Protein AF-A0A5X4GRV4-F1 (afdb_monomer_lite)

pLDDT: mean 89.38, std 6.51, range [70.38, 96.56]

Struct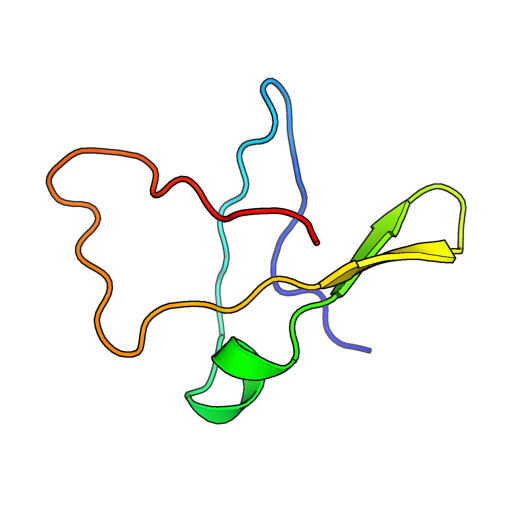ure (mmCIF, N/CA/C/O backbone):
data_AF-A0A5X4GRV4-F1
#
_entry.id   AF-A0A5X4GRV4-F1
#
loop_
_atom_site.group_PDB
_atom_site.id
_atom_site.type_symbol
_atom_site.label_atom_id
_atom_site.label_alt_id
_atom_site.label_comp_id
_atom_site.label_asym_id
_atom_site.label_entity_id
_atom_site.label_seq_id
_atom_site.pdbx_PDB_ins_code
_atom_site.Cartn_x
_atom_site.Cartn_y
_atom_site.Cartn_z
_atom_site.occupancy
_atom_site.B_iso_or_equiv
_atom_site.auth_seq_id
_atom_site.auth_comp_id
_atom_site.auth_asym_id
_atom_site.auth_atom_id
_atom_site.pdbx_PDB_model_num
ATOM 1 N N . GLY A 1 1 ? -7.187 3.390 14.705 1.00 71.38 1 GLY A N 1
ATOM 2 C CA . GLY A 1 1 ? -6.113 3.036 13.756 1.00 71.38 1 GLY A CA 1
ATOM 3 C C . GLY A 1 1 ? -6.047 4.097 12.681 1.00 71.38 1 GLY A C 1
ATOM 4 O O . GLY A 1 1 ? -7.067 4.722 12.423 1.00 71.38 1 GLY A O 1
ATOM 5 N N . ARG A 1 2 ? -4.873 4.344 12.103 1.00 87.00 2 ARG A N 1
ATOM 6 C CA . ARG A 1 2 ? -4.692 5.323 11.023 1.00 87.00 2 ARG A CA 1
ATOM 7 C C . ARG A 1 2 ? -4.758 4.615 9.672 1.00 87.00 2 ARG A C 1
ATOM 9 O O . ARG A 1 2 ? -4.124 3.578 9.508 1.00 87.00 2 ARG A O 1
ATOM 16 N N . THR A 1 3 ? -5.482 5.190 8.719 1.00 92.44 3 THR A N 1
ATOM 17 C CA . THR A 1 3 ? -5.569 4.675 7.346 1.00 92.44 3 THR A CA 1
ATOM 18 C C . THR A 1 3 ? -4.498 5.338 6.487 1.00 92.44 3 THR A C 1
ATOM 20 O O . THR A 1 3 ? -4.453 6.562 6.403 1.00 92.44 3 THR A O 1
ATOM 23 N N . ALA A 1 4 ? -3.625 4.542 5.868 1.00 93.06 4 ALA A N 1
ATOM 24 C CA . ALA A 1 4 ? -2.561 5.047 4.993 1.00 93.06 4 ALA A CA 1
ATOM 25 C C . ALA A 1 4 ? -3.019 5.274 3.540 1.00 93.06 4 ALA A C 1
ATOM 27 O O . ALA A 1 4 ? -2.381 6.022 2.803 1.00 93.06 4 ALA A O 1
ATOM 28 N N . GLY A 1 5 ? -4.107 4.616 3.138 1.00 94.50 5 GLY A N 1
ATOM 29 C CA . GLY A 1 5 ? -4.698 4.668 1.806 1.00 94.50 5 GLY A CA 1
ATOM 30 C C . GLY A 1 5 ? -5.847 3.666 1.684 1.00 94.50 5 GLY A C 1
ATOM 31 O O . GLY A 1 5 ? -6.126 2.922 2.627 1.00 94.50 5 GLY A O 1
ATOM 32 N N . MET A 1 6 ? -6.502 3.649 0.527 1.00 95.56 6 MET A N 1
ATOM 33 C CA . MET A 1 6 ? -7.521 2.661 0.170 1.00 95.56 6 MET A CA 1
ATOM 34 C C . MET A 1 6 ? -7.146 1.990 -1.145 1.00 95.56 6 MET A C 1
ATOM 36 O O . MET A 1 6 ? -6.541 2.617 -2.015 1.00 95.56 6 MET A O 1
ATOM 40 N N . VAL A 1 7 ? -7.495 0.710 -1.249 1.00 95.19 7 VAL A N 1
ATOM 41 C CA . VAL A 1 7 ? -7.368 -0.059 -2.484 1.00 95.19 7 VAL A CA 1
ATOM 42 C C . VAL A 1 7 ? -8.548 0.315 -3.376 1.00 95.19 7 VAL A C 1
ATOM 44 O O . VAL A 1 7 ? -9.695 0.204 -2.945 1.00 95.19 7 VAL A O 1
ATOM 47 N N . GLY A 1 8 ? -8.257 0.824 -4.567 1.00 94.00 8 GLY A N 1
ATOM 48 C CA . GLY A 1 8 ? -9.243 1.092 -5.606 1.00 94.00 8 GLY A CA 1
ATOM 49 C C . GLY A 1 8 ? -9.356 -0.071 -6.585 1.00 94.00 8 GLY A C 1
ATOM 50 O O . GLY A 1 8 ? -8.957 -1.203 -6.293 1.00 94.00 8 GLY A O 1
ATOM 51 N N . ASP A 1 9 ? -9.868 0.242 -7.770 1.00 92.94 9 ASP A N 1
ATOM 52 C CA . ASP A 1 9 ? -9.951 -0.712 -8.870 1.00 92.94 9 ASP A CA 1
ATOM 53 C C . ASP A 1 9 ? -8.554 -1.246 -9.243 1.00 92.94 9 ASP A C 1
ATOM 55 O O . ASP A 1 9 ? -7.521 -0.616 -8.985 1.00 92.94 9 ASP A O 1
ATOM 59 N N . ASP A 1 10 ? -8.519 -2.463 -9.785 1.00 91.62 10 ASP A N 1
ATOM 60 C CA . ASP A 1 10 ? -7.296 -3.187 -10.164 1.00 91.62 10 ASP A CA 1
ATOM 61 C C . ASP A 1 10 ? -6.295 -3.447 -9.019 1.00 91.62 10 ASP A C 1
ATOM 63 O O . ASP A 1 10 ? -5.139 -3.804 -9.252 1.00 91.62 10 ASP A O 1
ATOM 67 N N . GLY A 1 11 ? -6.720 -3.299 -7.759 1.00 93.00 11 GLY A N 1
ATOM 68 C CA . GLY A 1 11 ? -5.868 -3.565 -6.597 1.00 93.00 11 GLY A CA 1
ATOM 69 C C . GLY A 1 11 ? -4.818 -2.479 -6.331 1.00 93.00 11 GLY A C 1
ATOM 70 O O . GLY A 1 11 ? -3.863 -2.716 -5.588 1.00 93.00 11 GLY A O 1
ATOM 71 N N . LEU A 1 12 ? -4.970 -1.291 -6.924 1.00 94.00 12 LEU A N 1
ATOM 72 C CA . LEU A 1 12 ? -4.032 -0.180 -6.766 1.00 94.00 12 LEU A CA 1
ATOM 73 C C . LEU A 1 12 ? -4.349 0.664 -5.530 1.00 94.00 12 LEU A C 1
ATOM 75 O O . LEU A 1 12 ? -5.506 0.921 -5.208 1.00 94.00 12 LEU A O 1
ATOM 79 N N . ALA A 1 13 ? -3.308 1.150 -4.852 1.00 93.88 13 ALA A N 1
ATOM 80 C CA . ALA A 1 13 ? -3.450 2.045 -3.709 1.00 93.88 13 ALA A CA 1
ATOM 81 C C . ALA A 1 13 ? -2.341 3.100 -3.683 1.00 93.88 13 ALA A C 1
ATOM 83 O O . ALA A 1 13 ? -1.161 2.795 -3.868 1.00 93.88 13 ALA A O 1
ATOM 84 N N . TYR A 1 14 ? -2.719 4.339 -3.368 1.00 92.00 14 TYR A N 1
ATOM 85 C CA . TYR A 1 14 ? -1.776 5.397 -3.019 1.00 92.00 14 TYR A CA 1
ATOM 86 C C . TYR A 1 14 ? -1.617 5.440 -1.502 1.00 92.00 14 TYR A C 1
ATOM 88 O O . TYR A 1 14 ? -2.573 5.710 -0.775 1.00 92.00 14 TYR A O 1
ATOM 96 N N . LEU A 1 15 ? -0.405 5.161 -1.026 1.00 91.50 15 LEU A N 1
ATOM 97 C CA . LEU A 1 15 ? -0.079 5.145 0.398 1.00 91.50 15 LEU A CA 1
ATOM 98 C C . LEU A 1 15 ? 0.664 6.426 0.778 1.00 91.50 15 LEU A C 1
ATOM 100 O O . LEU A 1 15 ? 1.672 6.767 0.160 1.00 91.50 15 LEU A O 1
ATOM 104 N N . THR A 1 16 ? 0.190 7.128 1.806 1.00 89.69 16 THR A N 1
ATOM 105 C CA . THR A 1 16 ? 0.780 8.399 2.256 1.00 89.69 16 THR A CA 1
ATOM 106 C C . THR A 1 16 ? 0.971 8.441 3.772 1.00 89.69 16 THR A C 1
ATOM 108 O O . THR A 1 16 ? 0.366 7.676 4.525 1.00 89.69 16 THR A O 1
ATOM 111 N N . GLY A 1 17 ? 1.870 9.318 4.234 1.00 89.19 17 GLY A N 1
ATOM 112 C CA . GLY A 1 17 ? 2.121 9.534 5.663 1.00 89.19 17 GLY A CA 1
ATOM 113 C C . GLY A 1 17 ? 2.731 8.335 6.396 1.00 89.19 17 GLY A C 1
ATOM 114 O O . GLY A 1 17 ? 2.506 8.178 7.591 1.00 89.19 17 GLY A O 1
ATOM 115 N N . LEU A 1 18 ? 3.451 7.448 5.707 1.00 88.62 18 LEU A N 1
ATOM 116 C CA . LEU A 1 18 ? 4.111 6.298 6.329 1.00 88.62 18 LEU A CA 1
ATOM 117 C C . LEU A 1 18 ? 5.470 6.695 6.914 1.00 88.62 18 LEU A C 1
ATOM 119 O O . LEU A 1 18 ? 6.343 7.187 6.198 1.00 88.62 18 LEU A O 1
ATOM 123 N N . SER A 1 19 ? 5.663 6.422 8.199 1.00 88.81 19 SER A N 1
ATOM 124 C CA . SER A 1 19 ? 6.977 6.407 8.837 1.00 88.81 19 SER A CA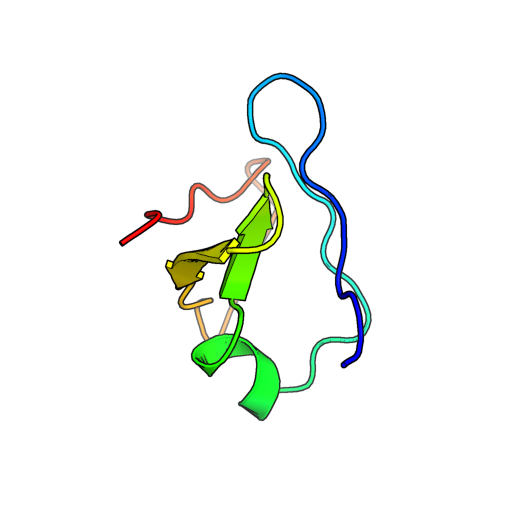 1
ATOM 125 C C . SER A 1 19 ? 7.765 5.153 8.438 1.00 88.81 19 SER A C 1
ATOM 127 O O . SER A 1 19 ? 7.236 4.230 7.813 1.00 88.81 19 SER A O 1
ATOM 129 N N . GLY A 1 20 ? 9.044 5.095 8.818 1.00 87.25 20 GLY A N 1
ATOM 130 C CA . GLY A 1 20 ? 9.860 3.893 8.619 1.00 87.25 20 GLY A CA 1
ATOM 131 C C . GLY A 1 20 ? 9.321 2.664 9.362 1.00 87.25 20 GLY A C 1
ATOM 132 O O . GLY A 1 20 ? 9.442 1.550 8.859 1.00 87.25 20 GLY A O 1
ATOM 133 N N . GLU A 1 21 ? 8.687 2.852 10.521 1.00 86.94 21 GLU A N 1
ATOM 134 C CA . GLU A 1 21 ? 8.110 1.759 11.312 1.00 86.94 21 GLU A CA 1
ATOM 135 C C . GLU A 1 21 ? 6.830 1.203 10.671 1.00 86.94 21 GLU A C 1
ATOM 137 O O . GLU A 1 21 ? 6.669 -0.015 10.565 1.00 86.94 21 GLU A O 1
ATOM 142 N N . ASP A 1 22 ? 5.972 2.083 10.140 1.00 89.38 22 ASP A N 1
ATOM 143 C CA . ASP A 1 22 ? 4.699 1.693 9.510 1.00 89.38 22 ASP A CA 1
ATOM 144 C C . ASP A 1 22 ? 4.889 0.750 8.313 1.00 89.38 22 ASP A C 1
ATOM 146 O O . ASP A 1 22 ? 4.026 -0.072 7.999 1.00 89.38 22 ASP A O 1
ATOM 150 N N . ARG A 1 23 ? 6.044 0.831 7.639 1.00 87.31 23 ARG A N 1
ATOM 151 C CA . ARG A 1 23 ? 6.369 0.005 6.465 1.00 87.31 23 ARG A CA 1
ATOM 152 C C . ARG A 1 23 ? 6.358 -1.498 6.747 1.00 87.31 23 ARG A C 1
ATOM 154 O O . ARG A 1 23 ? 6.224 -2.281 5.809 1.00 87.31 23 ARG A O 1
ATOM 161 N N . ARG A 1 24 ? 6.487 -1.903 8.015 1.00 87.12 24 ARG A N 1
ATOM 162 C CA . ARG A 1 24 ? 6.494 -3.310 8.460 1.00 87.12 24 ARG A CA 1
ATOM 163 C C . ARG A 1 24 ? 5.172 -3.747 9.112 1.00 87.12 24 ARG A C 1
ATOM 165 O O . ARG A 1 24 ? 5.024 -4.904 9.520 1.00 87.12 24 ARG A O 1
ATOM 172 N N . THR A 1 25 ? 4.207 -2.838 9.251 1.00 86.81 25 THR A N 1
ATOM 173 C CA . THR A 1 25 ? 2.990 -3.057 10.053 1.00 86.81 25 THR A CA 1
ATOM 174 C C . THR A 1 25 ? 1.683 -2.749 9.323 1.00 86.81 25 THR A C 1
ATOM 176 O O . THR A 1 25 ? 0.620 -2.742 9.942 1.00 86.81 25 THR A O 1
ATOM 179 N N . LEU A 1 26 ? 1.733 -2.571 8.002 1.00 93.00 26 LEU A N 1
ATOM 180 C CA . LEU A 1 26 ? 0.558 -2.321 7.171 1.00 93.00 26 LEU A CA 1
ATOM 181 C C . LEU A 1 26 ? -0.345 -3.552 7.069 1.00 93.00 26 LEU A C 1
ATOM 183 O O . LEU A 1 26 ? 0.027 -4.570 6.488 1.00 93.00 26 LEU A O 1
ATOM 187 N N . ASN A 1 27 ? -1.562 -3.418 7.588 1.00 95.12 27 ASN A N 1
ATOM 188 C CA . ASN A 1 27 ? -2.633 -4.389 7.413 1.00 95.12 27 ASN A CA 1
ATOM 189 C C . ASN A 1 27 ? -3.574 -3.922 6.301 1.00 95.12 27 ASN A C 1
ATOM 191 O O . ASN A 1 27 ? -3.953 -2.751 6.258 1.00 95.12 27 ASN A O 1
ATOM 195 N N . VAL A 1 28 ? -3.993 -4.855 5.451 1.00 95.81 28 VAL A N 1
ATOM 196 C CA . VAL A 1 28 ? -5.084 -4.657 4.496 1.00 95.81 28 VAL A CA 1
ATOM 197 C C . VAL A 1 28 ? -6.317 -5.341 5.061 1.00 95.81 28 VAL A C 1
ATOM 199 O O . VAL A 1 28 ? -6.267 -6.506 5.465 1.00 95.81 28 VAL A O 1
ATOM 202 N N . SER A 1 29 ? -7.422 -4.608 5.124 1.00 95.69 29 SER A N 1
ATOM 203 C CA . SER A 1 29 ? -8.666 -5.090 5.712 1.00 95.69 29 SER A CA 1
ATOM 204 C C . SER A 1 29 ? -9.864 -4.732 4.850 1.00 95.69 29 SER A C 1
ATOM 206 O O . SER A 1 29 ? -9.994 -3.580 4.438 1.00 95.69 29 SER A O 1
ATOM 208 N N . TRP A 1 30 ? -10.764 -5.692 4.666 1.00 95.12 30 TRP A N 1
ATOM 209 C CA . TRP A 1 30 ? -12.112 -5.498 4.133 1.00 95.12 30 TRP A CA 1
ATOM 210 C C . TRP A 1 30 ? -13.065 -6.481 4.830 1.00 95.12 30 TRP A C 1
ATOM 212 O O . TRP A 1 30 ? -12.619 -7.396 5.530 1.00 95.12 30 TRP A O 1
ATOM 222 N N . ASP A 1 31 ? -14.374 -6.238 4.729 1.00 96.31 31 ASP A N 1
ATOM 223 C CA . ASP A 1 31 ? -15.423 -6.985 5.447 1.00 96.31 31 ASP A CA 1
ATOM 224 C C . ASP A 1 31 ? -15.215 -7.053 6.972 1.00 96.31 31 ASP A C 1
ATOM 226 O O . ASP A 1 31 ? -15.531 -8.039 7.640 1.00 96.31 31 ASP A O 1
ATOM 230 N N . GLY A 1 32 ? -14.637 -5.988 7.540 1.00 94.88 32 GLY A N 1
ATOM 231 C CA . GLY A 1 32 ? -14.390 -5.862 8.979 1.00 94.88 32 GLY A CA 1
ATOM 232 C C . GLY A 1 32 ? -13.270 -6.756 9.525 1.00 94.88 32 GLY A C 1
ATOM 233 O O . GLY A 1 32 ? -13.141 -6.881 10.743 1.00 94.88 32 GLY A O 1
ATOM 234 N N . ARG A 1 33 ? -12.455 -7.380 8.664 1.00 96.56 33 ARG A N 1
ATOM 235 C CA . ARG A 1 33 ? -11.362 -8.281 9.068 1.00 96.56 33 ARG A CA 1
ATOM 236 C C . ARG A 1 33 ? -10.056 -7.904 8.383 1.00 96.56 33 ARG A C 1
ATOM 238 O O . ARG A 1 33 ? -10.060 -7.361 7.284 1.00 96.56 33 ARG A O 1
ATOM 245 N N . VAL A 1 34 ? -8.932 -8.204 9.032 1.00 96.31 34 VAL A N 1
ATOM 246 C CA . VAL A 1 34 ? -7.615 -8.156 8.381 1.00 96.31 34 VAL A CA 1
ATOM 247 C C . VAL A 1 34 ? -7.489 -9.380 7.490 1.00 96.31 34 VAL A C 1
ATOM 249 O O . VAL A 1 34 ? -7.756 -10.493 7.934 1.00 96.31 34 VAL A O 1
ATOM 252 N N . GLN A 1 35 ? -7.097 -9.150 6.247 1.00 96.19 35 GLN A N 1
ATOM 253 C CA . GLN A 1 35 ? -7.065 -10.172 5.204 1.00 96.19 35 GLN A CA 1
ATOM 254 C C . GLN A 1 35 ? -5.631 -10.515 4.834 1.00 96.19 35 GLN A C 1
ATOM 256 O O . GLN A 1 35 ? -5.316 -11.674 4.599 1.00 96.19 35 GLN A O 1
ATOM 261 N N . CYS A 1 36 ? -4.752 -9.512 4.841 1.00 94.62 36 CYS A N 1
ATOM 262 C CA . CYS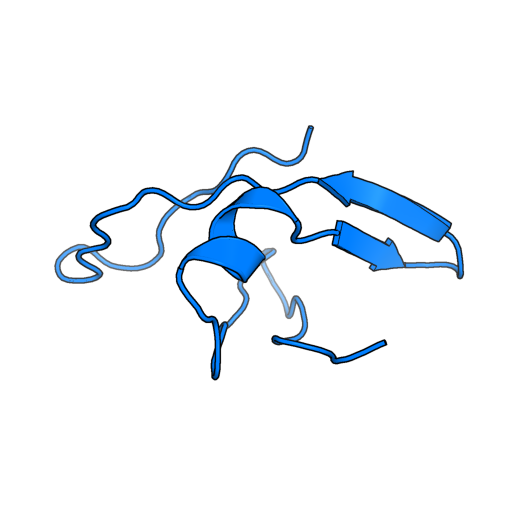 A 1 36 ? -3.328 -9.727 4.662 1.00 94.62 36 CYS A CA 1
ATOM 263 C C . CYS A 1 36 ? -2.491 -8.608 5.266 1.00 94.62 36 CYS A C 1
ATOM 265 O O . CYS A 1 36 ? -2.993 -7.540 5.646 1.00 94.62 36 CYS A O 1
ATOM 267 N N . ARG A 1 37 ? -1.184 -8.859 5.329 1.00 93.56 37 ARG A N 1
ATOM 268 C CA . ARG A 1 37 ? -0.184 -7.884 5.756 1.00 93.56 37 ARG A CA 1
ATOM 269 C C . ARG A 1 37 ? 0.773 -7.567 4.616 1.00 93.56 37 ARG A C 1
ATOM 271 O O . ARG A 1 37 ? 1.258 -8.459 3.924 1.00 93.56 37 ARG A O 1
ATOM 278 N N . LEU A 1 38 ? 1.082 -6.286 4.456 1.00 92.44 38 LEU A N 1
ATOM 279 C CA . LEU A 1 38 ? 2.064 -5.809 3.490 1.00 92.44 38 LEU A CA 1
ATOM 280 C C . LEU A 1 38 ? 3.379 -5.499 4.196 1.00 92.44 38 LEU A C 1
ATOM 282 O O . LEU A 1 38 ? 3.408 -4.973 5.309 1.00 92.44 38 LEU A O 1
ATOM 286 N N . THR A 1 39 ? 4.480 -5.797 3.514 1.00 90.25 39 THR A N 1
ATOM 287 C CA . THR A 1 39 ? 5.814 -5.327 3.895 1.00 90.25 39 THR A CA 1
ATOM 288 C C . THR A 1 39 ? 6.338 -4.452 2.774 1.00 90.25 39 THR A C 1
ATOM 290 O O . THR A 1 39 ? 6.484 -4.912 1.642 1.00 90.25 39 THR A O 1
ATOM 293 N N . LEU A 1 40 ? 6.597 -3.185 3.082 1.00 89.56 40 LEU A N 1
ATOM 294 C CA . LEU A 1 40 ? 7.144 -2.242 2.117 1.00 89.56 40 LEU A CA 1
ATOM 295 C C . LEU A 1 40 ? 8.677 -2.284 2.165 1.00 89.56 40 LEU A C 1
ATOM 297 O O . LEU A 1 40 ? 9.249 -2.350 3.256 1.00 89.56 40 LEU A O 1
ATOM 301 N N . PRO A 1 41 ? 9.356 -2.188 1.010 1.00 87.62 41 PRO A N 1
ATOM 302 C CA . PRO A 1 41 ? 10.805 -2.022 0.967 1.00 87.62 41 PRO A CA 1
ATOM 303 C C . PRO A 1 41 ? 11.264 -0.762 1.717 1.00 87.62 41 PRO A C 1
ATOM 305 O O . PRO A 1 41 ? 10.529 0.227 1.811 1.00 87.62 41 PRO A O 1
ATOM 308 N N . GLU A 1 42 ? 12.505 -0.749 2.208 1.00 82.75 42 GLU A N 1
ATOM 309 C CA . GLU A 1 42 ? 13.089 0.440 2.856 1.00 82.75 42 GLU A CA 1
ATOM 310 C C . GLU A 1 42 ? 13.366 1.573 1.858 1.00 82.75 42 GLU A C 1
ATOM 312 O O . GLU A 1 42 ? 13.211 2.753 2.176 1.00 82.75 42 GLU A O 1
ATOM 317 N N . THR A 1 43 ? 13.650 1.227 0.606 1.00 78.75 43 THR A N 1
ATOM 318 C CA . THR A 1 43 ? 13.776 2.164 -0.510 1.00 78.75 43 THR A CA 1
ATOM 319 C C . THR A 1 43 ? 12.756 1.809 -1.585 1.00 78.75 43 THR A C 1
ATOM 321 O O . THR A 1 43 ? 12.723 0.696 -2.101 1.00 78.75 43 THR A O 1
ATOM 324 N N . VAL A 1 44 ? 11.885 2.763 -1.914 1.00 74.94 44 VAL A N 1
ATOM 325 C CA . VAL A 1 44 ? 10.886 2.609 -2.977 1.00 74.94 44 VAL A CA 1
ATOM 326 C C . VAL A 1 44 ? 11.157 3.669 -4.028 1.00 74.94 44 VAL A C 1
ATOM 328 O O . VAL A 1 44 ? 11.196 4.858 -3.718 1.00 74.94 44 VAL A O 1
ATOM 331 N N . THR A 1 45 ? 11.319 3.238 -5.275 1.00 70.38 45 THR A N 1
ATOM 332 C CA . THR A 1 45 ? 11.353 4.130 -6.434 1.00 70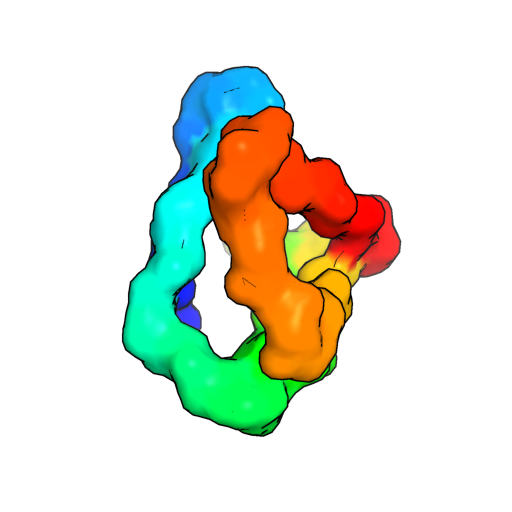.38 45 THR A CA 1
ATOM 333 C C . THR A 1 45 ? 10.165 3.791 -7.321 1.00 70.38 45 THR A C 1
ATOM 335 O O . THR A 1 45 ? 10.085 2.677 -7.832 1.00 70.38 45 THR A O 1
ATOM 338 N N . LEU A 1 46 ? 9.254 4.739 -7.532 1.00 73.25 46 LEU A N 1
ATOM 339 C CA . LEU A 1 46 ? 8.081 4.554 -8.401 1.00 73.25 46 LEU A CA 1
ATOM 340 C C . LEU A 1 46 ? 8.359 4.980 -9.852 1.00 73.25 46 LEU A C 1
ATOM 342 O O . LEU A 1 46 ? 7.444 5.202 -10.637 1.00 73.25 46 LEU A O 1
ATOM 346 N N . SER A 1 47 ? 9.636 5.090 -10.227 1.00 74.88 47 SER A N 1
ATOM 347 C CA . SER A 1 47 ? 10.083 5.544 -11.551 1.00 74.88 47 SER A CA 1
ATOM 348 C C . SER A 1 47 ? 9.647 4.627 -12.698 1.00 74.88 47 SER A C 1
ATOM 350 O O . SER A 1 47 ? 9.717 5.028 -13.855 1.00 74.88 47 SER A O 1
ATOM 352 N N . ARG A 1 48 ? 9.193 3.407 -12.387 1.00 79.19 48 ARG A N 1
ATOM 353 C CA . ARG A 1 48 ? 8.716 2.401 -13.349 1.00 79.19 48 ARG A CA 1
ATOM 354 C C . ARG A 1 48 ? 7.223 2.078 -13.198 1.00 79.19 48 ARG A C 1
ATOM 356 O O . ARG A 1 48 ? 6.776 1.071 -13.733 1.00 79.19 48 ARG A O 1
ATOM 363 N N . GLY A 1 49 ? 6.467 2.910 -12.477 1.00 84.69 49 GLY A N 1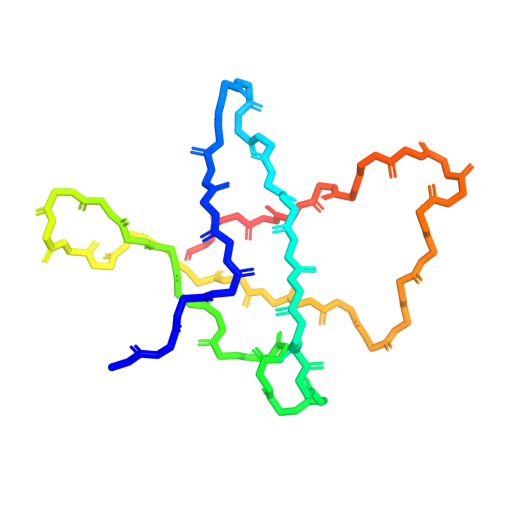
ATOM 364 C CA . GLY A 1 49 ? 5.044 2.693 -12.210 1.00 84.69 49 GLY A CA 1
ATOM 365 C C . GLY A 1 49 ? 4.757 2.066 -10.837 1.00 84.69 49 GLY A C 1
ATOM 366 O O . GLY A 1 49 ? 5.598 2.155 -9.934 1.00 84.69 49 GLY A O 1
ATOM 367 N N . PRO A 1 50 ? 3.558 1.479 -10.650 1.00 88.31 50 PRO A N 1
ATOM 368 C CA . PRO A 1 50 ? 3.136 0.904 -9.376 1.00 88.31 50 PRO A CA 1
ATOM 369 C C . PRO A 1 50 ? 4.041 -0.247 -8.933 1.00 88.31 50 PRO A C 1
ATOM 371 O O . PRO A 1 50 ? 4.408 -1.116 -9.724 1.00 88.31 50 PRO A O 1
ATOM 374 N N . LEU A 1 51 ? 4.373 -0.277 -7.644 1.00 90.44 51 LEU A N 1
ATOM 375 C CA . LEU A 1 51 ? 5.093 -1.391 -7.039 1.00 90.44 51 LEU A CA 1
ATOM 376 C C . LEU A 1 51 ? 4.097 -2.479 -6.628 1.00 90.44 51 LEU A C 1
ATOM 378 O O . LEU A 1 51 ? 3.237 -2.239 -5.782 1.00 90.44 51 LEU A O 1
ATOM 382 N N . LEU A 1 52 ? 4.253 -3.684 -7.175 1.00 90.38 52 LEU A N 1
ATOM 383 C CA . LEU A 1 52 ? 3.491 -4.846 -6.727 1.00 90.38 52 LEU A CA 1
ATOM 384 C C . LEU A 1 52 ? 3.971 -5.285 -5.340 1.00 90.38 52 LEU A C 1
ATOM 386 O O . LEU A 1 52 ? 5.15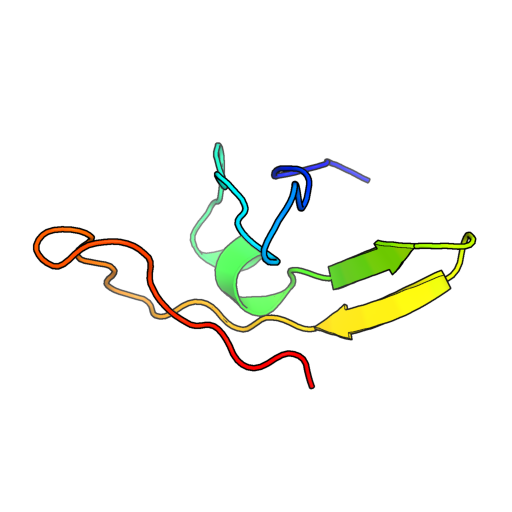0 -5.584 -5.142 1.00 90.38 52 LEU A O 1
ATOM 390 N N . LEU A 1 53 ? 3.043 -5.342 -4.388 1.00 91.56 53 LEU A N 1
ATOM 391 C CA . LEU A 1 53 ? 3.293 -5.803 -3.027 1.00 91.56 53 LEU A CA 1
ATOM 392 C C . LEU A 1 53 ? 2.534 -7.115 -2.792 1.00 91.56 53 LEU A C 1
ATOM 394 O O . LEU A 1 53 ? 1.311 -7.134 -2.937 1.00 91.56 53 LEU A O 1
ATOM 398 N N . PRO A 1 54 ? 3.217 -8.211 -2.419 1.00 91.12 54 PRO A N 1
ATOM 399 C CA . PRO A 1 54 ? 2.544 -9.456 -2.082 1.00 91.12 54 PRO A CA 1
ATOM 400 C C . PRO A 1 54 ? 1.627 -9.277 -0.868 1.00 91.12 54 PRO A C 1
ATOM 402 O O . PRO A 1 54 ? 2.078 -8.868 0.202 1.00 91.12 54 PRO A O 1
ATOM 405 N N . CYS A 1 55 ? 0.358 -9.632 -1.036 1.00 91.81 55 CYS A N 1
ATOM 406 C CA . CYS A 1 55 ? -0.619 -9.767 0.039 1.00 91.81 55 CYS A CA 1
ATOM 407 C C . CYS A 1 55 ? -0.457 -11.178 0.622 1.00 91.81 55 CYS A C 1
ATOM 409 O O . CYS A 1 55 ? -0.723 -12.163 -0.067 1.00 91.81 55 CYS A O 1
ATOM 411 N N . ARG A 1 56 ? 0.097 -11.262 1.839 1.00 86.50 56 ARG A N 1
ATOM 412 C CA . ARG A 1 56 ? 0.338 -12.514 2.575 1.00 86.50 56 ARG A CA 1
ATOM 413 C C . ARG A 1 56 ? -0.548 -12.630 3.801 1.00 86.50 56 ARG A C 1
ATOM 415 O O . ARG A 1 56 ? -0.751 -11.583 4.464 1.00 86.50 56 ARG A O 1
#

Foldseek 3Di:
DDDQWDQDPPRDTDGDDDDLVVQQVDFDDDPRDGDFHWHHDSDDDCVPHDDDTDGD

Radius of gyration: 11.33 Å; chains: 1; bounding box: 29×22×27 Å

Secondary structure (DSSP, 8-state):
------B-GGG-B---S--TTGGGTEEEEETTEEEEEE---SS---TTSPPP----

InterPro domains:
  IPR025949 PapC-like, C-terminal domain [PF13953] (4-39)
  IPR043142 PapC-like, C-terminal domain superfamily [G3DSA:2.60.40.2070] (1-56)

Sequence (56 aa):
GRTAGMVGDDGLAYLTGLSGEDRRTLNVSWDGRVQCRLTLPETVTLSRGPLLLPCR

Organism: NCBI:txid57743